Protein AF-M3FMT0-F1 (afdb_monomer_lite)

Secondary structure (DSSP, 8-state):
-EEEEE----TTS---EEEEEEEEEEEEEEEE-TTS-EEEEEEETTS-EEEEETT-TT-------

pLDDT: mean 71.09, std 17.94, range [33.16, 93.69]

Foldseek 3Di:
DWDWDWDPDDPPDDTDTHTPPFDFDDDWDWDADPVRWIKIWTQHPVRDIDIDTPPDPPDDDDPDD

Radius of gyration: 13.22 Å; chains: 1; bounding box: 39×22×31 Å

Structure (mmCIF, N/CA/C/O backbone):
data_AF-M3FMT0-F1
#
_entry.id   AF-M3FMT0-F1
#
loop_
_atom_site.group_PDB
_atom_site.id
_atom_site.type_symbol
_atom_site.label_atom_id
_atom_site.label_alt_id
_atom_site.label_comp_id
_atom_site.label_asym_id
_atom_site.label_entity_id
_atom_site.label_seq_id
_atom_site.pdbx_PDB_ins_code
_atom_site.Cartn_x
_atom_site.Cartn_y
_atom_site.Cartn_z
_atom_site.occupancy
_atom_site.B_iso_or_equiv
_atom_site.auth_seq_id
_atom_site.auth_comp_id
_atom_site.auth_asym_id
_atom_site.auth_atom_id
_atom_site.pdbx_PDB_model_num
ATOM 1 N N . MET A 1 1 ? -0.028 -1.218 12.517 1.00 57.56 1 MET A N 1
ATOM 2 C CA . MET A 1 1 ? 1.391 -1.424 12.140 1.00 57.56 1 MET A CA 1
ATOM 3 C C . MET A 1 1 ? 1.894 -0.158 11.453 1.00 57.56 1 MET A C 1
ATOM 5 O O . MET A 1 1 ? 1.056 0.533 10.887 1.00 57.56 1 MET A O 1
ATOM 9 N N . LEU A 1 2 ? 3.188 0.173 11.548 1.00 59.75 2 LEU A N 1
ATOM 10 C CA . LEU A 1 2 ? 3.787 1.350 10.896 1.00 59.75 2 LEU A CA 1
ATOM 11 C C . LEU A 1 2 ? 4.405 0.933 9.553 1.00 59.75 2 LEU A C 1
ATOM 13 O O . LEU A 1 2 ? 5.129 -0.062 9.517 1.00 59.75 2 LEU A O 1
ATOM 17 N N . LEU A 1 3 ? 4.127 1.667 8.471 1.00 57.84 3 LEU A N 1
ATOM 18 C CA . LEU A 1 3 ? 4.854 1.504 7.209 1.00 57.84 3 LEU A CA 1
ATOM 19 C C . LEU A 1 3 ? 6.108 2.385 7.199 1.00 57.84 3 LEU A C 1
ATOM 21 O O . LEU A 1 3 ? 6.117 3.483 7.753 1.00 57.84 3 LEU A O 1
ATOM 25 N N . ALA A 1 4 ? 7.156 1.911 6.531 1.00 59.25 4 ALA A N 1
ATOM 26 C CA . ALA A 1 4 ? 8.354 2.689 6.250 1.00 59.25 4 ALA A CA 1
ATOM 27 C C . ALA A 1 4 ? 8.768 2.497 4.787 1.00 59.25 4 ALA A C 1
ATOM 29 O O . ALA A 1 4 ? 8.629 1.402 4.237 1.00 59.25 4 ALA A O 1
ATOM 30 N N . ALA A 1 5 ? 9.261 3.564 4.163 1.00 60.41 5 ALA A N 1
ATOM 31 C CA . ALA A 1 5 ? 9.827 3.533 2.822 1.00 60.41 5 ALA A CA 1
ATOM 32 C C . ALA A 1 5 ? 11.357 3.548 2.911 1.00 60.41 5 ALA A C 1
ATOM 34 O O . ALA A 1 5 ? 11.927 4.282 3.716 1.00 60.41 5 ALA A O 1
ATOM 35 N N . CYS A 1 6 ? 12.011 2.741 2.079 1.00 54.62 6 CYS A N 1
ATOM 36 C CA . CYS A 1 6 ? 13.459 2.740 1.921 1.00 54.62 6 CYS A CA 1
ATOM 37 C C . CYS A 1 6 ? 13.807 3.440 0.604 1.00 54.62 6 CYS A C 1
ATOM 39 O O . CYS A 1 6 ? 13.422 2.963 -0.466 1.00 54.62 6 CYS A O 1
ATOM 41 N N . GLY A 1 7 ? 14.545 4.547 0.676 1.00 55.22 7 GLY A N 1
ATOM 42 C CA . GLY A 1 7 ? 15.208 5.134 -0.487 1.00 55.22 7 GLY A CA 1
ATOM 43 C C . GLY A 1 7 ? 16.548 4.440 -0.729 1.00 55.22 7 GLY A C 1
ATOM 44 O O . GLY A 1 7 ? 17.272 4.151 0.219 1.00 55.22 7 GLY A O 1
ATOM 45 N N . THR A 1 8 ? 16.892 4.141 -1.981 1.00 54.97 8 THR A N 1
ATOM 46 C CA . THR A 1 8 ? 18.242 3.675 -2.335 1.00 54.97 8 THR A CA 1
ATOM 47 C C . THR A 1 8 ? 19.077 4.876 -2.769 1.00 54.97 8 THR A C 1
ATOM 49 O O . THR A 1 8 ? 19.277 5.106 -3.962 1.00 54.97 8 THR A O 1
ATOM 52 N N . GLU A 1 9 ? 19.522 5.692 -1.821 1.00 54.25 9 GLU A N 1
ATOM 53 C CA . GLU A 1 9 ? 20.468 6.766 -2.117 1.00 54.25 9 GLU A CA 1
ATOM 54 C C . GLU A 1 9 ? 21.891 6.237 -1.927 1.00 54.25 9 GLU A C 1
ATOM 56 O O . GLU A 1 9 ? 22.344 6.132 -0.800 1.00 54.25 9 GLU A O 1
ATOM 61 N N . ASN A 1 10 ? 22.581 5.932 -3.036 1.00 48.34 10 ASN A N 1
ATOM 62 C CA . ASN A 1 10 ? 24.043 5.795 -3.144 1.00 48.34 10 ASN A CA 1
ATOM 63 C C . ASN A 1 10 ? 24.714 4.766 -2.194 1.00 48.34 10 ASN A C 1
ATOM 65 O O . ASN A 1 10 ? 24.704 4.925 -0.981 1.00 48.34 10 ASN A O 1
ATOM 69 N N . ASP A 1 11 ? 25.418 3.768 -2.746 1.00 53.00 11 ASP A N 1
ATOM 70 C CA . ASP A 1 11 ? 26.026 2.586 -2.080 1.00 53.00 11 ASP A CA 1
ATOM 71 C C . ASP A 1 11 ? 27.061 2.845 -0.944 1.00 53.00 11 ASP A C 1
ATOM 73 O O . ASP A 1 11 ? 27.868 1.978 -0.599 1.00 53.00 11 ASP A O 1
ATOM 77 N N . ARG A 1 12 ? 27.096 4.040 -0.347 1.00 52.59 12 ARG A N 1
ATOM 78 C CA . ARG A 1 12 ? 27.960 4.419 0.780 1.00 52.59 12 ARG A CA 1
ATOM 79 C C . ARG A 1 12 ? 27.236 5.118 1.936 1.00 52.59 12 ARG A C 1
ATOM 81 O O . ARG A 1 12 ? 27.881 5.339 2.960 1.00 52.59 12 ARG A O 1
ATOM 88 N N . ALA A 1 13 ? 25.951 5.448 1.810 1.00 54.59 13 ALA A N 1
ATOM 89 C CA . ALA A 1 13 ? 25.132 5.937 2.917 1.00 54.59 13 ALA A CA 1
ATOM 90 C C . ALA A 1 13 ? 24.167 4.820 3.333 1.00 54.59 13 ALA A C 1
ATOM 92 O O . ALA A 1 13 ? 23.583 4.150 2.489 1.00 54.59 13 ALA A O 1
ATOM 93 N N . GLY A 1 14 ? 24.084 4.533 4.631 1.00 52.12 14 GLY A N 1
ATOM 94 C CA . GLY A 1 14 ? 23.262 3.442 5.151 1.00 52.12 14 GLY A CA 1
ATOM 95 C C . GLY A 1 14 ? 21.802 3.531 4.697 1.00 52.12 14 GLY A C 1
ATOM 96 O O . GLY A 1 14 ? 21.284 4.607 4.429 1.00 52.12 14 GLY A O 1
ATOM 97 N N . MET A 1 15 ? 21.145 2.376 4.632 1.00 50.50 15 MET A N 1
ATOM 98 C CA . MET A 1 15 ? 19.721 2.247 4.330 1.00 50.50 15 MET A CA 1
ATOM 99 C C . MET A 1 15 ? 18.877 3.041 5.342 1.00 50.50 15 MET A C 1
ATOM 101 O O . MET A 1 15 ? 18.666 2.581 6.466 1.00 50.50 15 MET A O 1
ATOM 105 N N . GLU A 1 16 ? 18.398 4.224 4.953 1.00 56.94 16 GLU A N 1
ATOM 106 C CA . GLU A 1 16 ? 17.501 5.034 5.776 1.00 56.94 16 GLU A CA 1
ATOM 107 C C . GLU A 1 16 ? 16.042 4.641 5.524 1.00 56.94 16 GLU A C 1
ATOM 109 O O . GLU A 1 16 ? 15.494 4.773 4.427 1.00 56.94 16 GLU A O 1
ATOM 114 N N . TRP A 1 17 ? 15.408 4.125 6.576 1.00 60.44 17 TRP A N 1
ATOM 115 C CA . TRP A 1 17 ? 13.975 3.865 6.611 1.00 60.44 17 TRP A CA 1
ATOM 116 C C . TRP A 1 17 ? 13.254 5.132 7.062 1.00 60.44 17 TRP A C 1
ATOM 118 O O . TRP A 1 17 ? 13.347 5.519 8.227 1.00 60.44 17 TRP A O 1
ATOM 128 N N . ALA A 1 18 ? 12.498 5.759 6.164 1.00 60.38 18 ALA A N 1
ATOM 129 C CA . ALA A 1 18 ? 11.626 6.871 6.515 1.00 60.38 18 ALA A CA 1
ATOM 130 C C . ALA A 1 18 ? 10.267 6.316 6.979 1.00 60.38 18 ALA A C 1
ATOM 132 O O . ALA A 1 18 ? 9.588 5.651 6.185 1.00 60.38 18 ALA A O 1
ATOM 133 N N . PRO A 1 19 ? 9.839 6.547 8.237 1.00 61.50 19 PRO A N 1
ATOM 134 C CA . PRO A 1 19 ? 8.494 6.180 8.659 1.00 61.50 19 PRO A CA 1
ATOM 135 C C . PRO A 1 19 ? 7.484 6.954 7.809 1.00 61.50 19 PRO A C 1
ATOM 137 O O . PRO A 1 19 ? 7.605 8.164 7.644 1.00 61.50 19 PRO A O 1
ATOM 140 N N . THR A 1 20 ? 6.461 6.279 7.284 1.00 62.69 20 THR A N 1
ATOM 141 C CA . THR A 1 20 ? 5.438 6.951 6.468 1.00 62.69 20 THR A CA 1
ATOM 142 C C . THR A 1 20 ? 4.419 7.716 7.316 1.00 62.69 20 THR A C 1
ATOM 144 O O . THR A 1 20 ? 3.506 8.299 6.751 1.00 62.69 20 THR A O 1
ATOM 147 N N . GLY A 1 21 ? 4.522 7.663 8.653 1.00 61.22 21 GLY A N 1
ATOM 148 C CA . GLY A 1 21 ? 3.588 8.290 9.602 1.00 61.22 21 GLY A CA 1
ATOM 149 C C . GLY A 1 21 ? 2.258 7.549 9.794 1.00 61.22 21 GLY A C 1
ATOM 150 O O . GLY A 1 21 ? 1.471 7.910 10.661 1.00 61.22 21 GLY A O 1
ATOM 151 N N . GLU A 1 22 ? 2.016 6.474 9.043 1.00 64.06 22 GLU A N 1
ATOM 152 C CA . GLU A 1 22 ? 0.665 5.943 8.841 1.00 64.06 22 GLU A CA 1
ATOM 153 C C . GLU A 1 22 ? 0.431 4.586 9.494 1.00 64.06 22 GLU A C 1
ATOM 155 O O . GLU A 1 22 ? 1.274 3.681 9.447 1.00 64.06 22 GLU A O 1
ATOM 160 N N . ARG A 1 23 ? -0.765 4.432 10.072 1.00 67.62 23 ARG A N 1
ATOM 161 C CA . ARG A 1 23 ? -1.221 3.179 10.677 1.00 67.62 23 ARG A CA 1
ATOM 162 C C . ARG A 1 23 ? -2.109 2.419 9.704 1.00 67.62 23 ARG A C 1
ATOM 164 O O . ARG A 1 23 ? -3.221 2.844 9.405 1.00 67.62 23 ARG A O 1
ATOM 171 N N . CYS A 1 24 ? -1.649 1.243 9.293 1.00 79.88 24 CYS A N 1
ATOM 172 C CA . CYS A 1 24 ? -2.471 0.292 8.555 1.00 79.88 24 CYS A CA 1
ATOM 173 C C . CYS A 1 24 ? -2.933 -0.8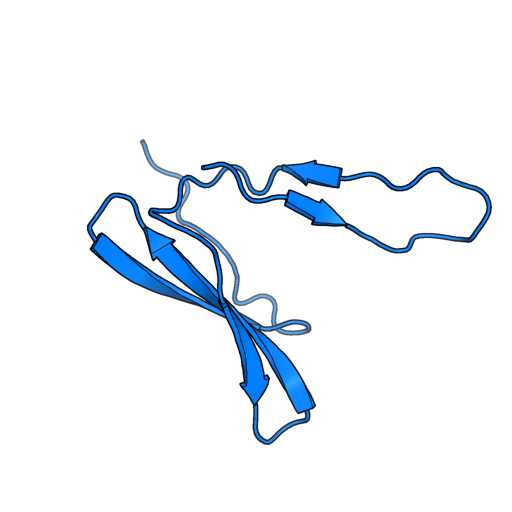73 9.437 1.00 79.88 24 CYS A C 1
ATOM 175 O O . CYS A 1 24 ? -2.273 -1.261 10.420 1.00 79.88 24 CYS A O 1
ATOM 177 N N . LEU A 1 25 ? -4.066 -1.442 9.038 1.00 86.81 25 LEU A N 1
ATOM 178 C CA . LEU A 1 25 ? -4.550 -2.738 9.479 1.00 86.81 25 LEU A CA 1
ATOM 179 C C . LEU A 1 25 ? -3.936 -3.821 8.587 1.00 86.81 25 LEU A C 1
ATOM 181 O O . LEU A 1 25 ? -4.108 -3.812 7.370 1.00 86.81 25 LEU A O 1
ATOM 185 N N . GLY A 1 26 ? -3.225 -4.763 9.206 1.00 84.81 26 GLY A N 1
ATOM 186 C CA . GLY A 1 26 ? -2.599 -5.881 8.498 1.00 84.81 26 GLY A CA 1
ATOM 187 C C . GLY A 1 26 ? -1.424 -5.482 7.601 1.00 84.81 26 GLY A C 1
ATOM 188 O O . GLY A 1 26 ? -0.944 -4.348 7.639 1.00 84.81 26 GLY A O 1
ATOM 189 N N . ALA A 1 27 ? -0.930 -6.455 6.833 1.00 85.88 27 ALA A N 1
ATOM 190 C CA . ALA A 1 27 ? 0.209 -6.274 5.940 1.00 85.88 27 ALA A CA 1
ATOM 191 C C . ALA A 1 27 ? -0.175 -5.479 4.677 1.00 85.88 27 ALA A C 1
ATOM 193 O O . ALA A 1 27 ? -1.241 -5.731 4.111 1.00 85.88 27 ALA A O 1
ATOM 194 N N . PRO A 1 28 ? 0.680 -4.554 4.203 1.00 88.38 28 PRO A N 1
ATOM 195 C CA . PRO A 1 28 ? 0.491 -3.926 2.902 1.00 88.38 28 PRO A CA 1
ATOM 196 C C . PRO A 1 28 ? 0.627 -4.939 1.761 1.00 88.38 28 PRO A C 1
ATOM 198 O O . PRO A 1 28 ? 1.333 -5.942 1.881 1.00 88.38 28 PRO A O 1
ATOM 201 N N . ALA A 1 29 ? 0.005 -4.626 0.625 1.00 91.50 29 ALA A N 1
ATOM 202 C CA . ALA A 1 29 ? 0.150 -5.379 -0.616 1.00 91.50 29 ALA A CA 1
ATOM 203 C C . ALA A 1 29 ? 0.850 -4.537 -1.690 1.00 91.50 29 ALA A C 1
ATOM 205 O O . ALA A 1 29 ? 0.618 -3.330 -1.797 1.00 91.50 29 ALA A O 1
ATOM 206 N N . LEU A 1 30 ? 1.678 -5.192 -2.508 1.00 91.88 30 LEU A N 1
ATOM 207 C CA . LEU A 1 30 ? 2.337 -4.590 -3.664 1.00 91.88 30 LEU A CA 1
ATOM 208 C C . LEU A 1 30 ? 1.860 -5.253 -4.955 1.00 91.88 30 LEU A C 1
ATOM 210 O O . LEU A 1 30 ? 1.725 -6.473 -5.029 1.00 91.88 30 LEU A O 1
ATOM 214 N N . ALA A 1 31 ? 1.650 -4.437 -5.982 1.00 93.12 31 ALA A N 1
ATOM 215 C CA . ALA A 1 31 ? 1.327 -4.885 -7.330 1.00 93.12 31 ALA A CA 1
ATOM 216 C C . ALA A 1 31 ? 2.031 -4.008 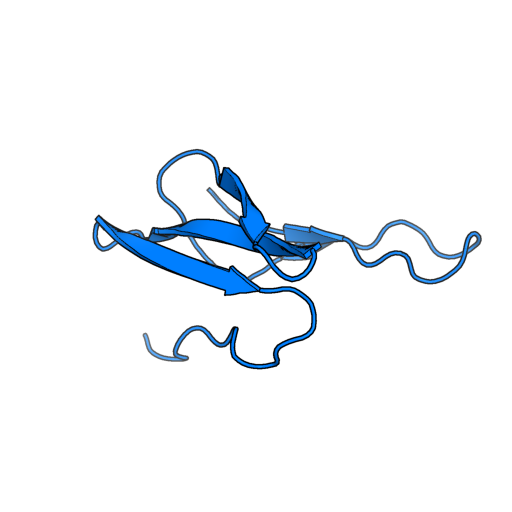-8.372 1.00 93.12 31 ALA A C 1
ATOM 218 O O . ALA A 1 31 ? 2.602 -2.966 -8.044 1.00 93.12 31 ALA A O 1
ATOM 219 N N . ARG A 1 32 ? 1.972 -4.420 -9.641 1.00 93.69 32 ARG A N 1
ATOM 220 C CA . ARG A 1 32 ? 2.435 -3.615 -10.775 1.00 93.69 32 ARG A CA 1
ATOM 221 C C . ARG A 1 32 ? 1.250 -3.269 -11.671 1.00 93.69 32 ARG A C 1
ATOM 223 O O . ARG A 1 32 ? 0.494 -4.166 -12.035 1.00 93.69 32 ARG A O 1
ATOM 230 N N . ASP A 1 33 ? 1.079 -1.990 -11.999 1.00 90.25 33 ASP A N 1
ATOM 231 C CA . ASP A 1 33 ? 0.028 -1.557 -12.925 1.00 90.25 33 ASP A CA 1
ATOM 232 C C . ASP A 1 33 ? 0.395 -1.861 -14.392 1.00 90.25 33 ASP A C 1
ATOM 234 O O . ASP A 1 33 ? 1.505 -2.304 -14.706 1.00 90.25 33 ASP A O 1
ATOM 238 N N . ALA A 1 34 ? -0.543 -1.615 -15.312 1.00 92.25 34 ALA A N 1
ATOM 239 C CA . ALA A 1 34 ? -0.342 -1.844 -16.746 1.00 92.25 34 ALA A CA 1
ATOM 240 C C . ALA A 1 34 ? 0.790 -0.991 -17.356 1.00 92.25 34 ALA A C 1
ATOM 242 O O . ALA A 1 34 ? 1.300 -1.323 -18.423 1.00 92.25 34 ALA A O 1
ATOM 243 N N . HIS A 1 35 ? 1.206 0.080 -16.676 1.00 89.12 35 HIS A N 1
ATOM 244 C CA . HIS A 1 35 ? 2.304 0.957 -17.081 1.00 89.12 35 HIS A CA 1
ATOM 245 C C . HIS A 1 35 ? 3.640 0.574 -16.432 1.00 89.12 35 HIS A C 1
ATOM 247 O O . HIS A 1 35 ? 4.634 1.272 -16.612 1.00 89.12 35 HIS A O 1
ATOM 253 N N . GLY A 1 36 ? 3.686 -0.525 -15.675 1.00 88.38 36 GLY A N 1
ATOM 254 C CA . GLY A 1 36 ? 4.904 -0.986 -15.021 1.00 88.38 36 GLY A CA 1
ATOM 255 C C . GLY A 1 36 ? 5.209 -0.296 -13.690 1.00 88.38 36 GLY A C 1
ATOM 256 O O . GLY A 1 36 ? 6.256 -0.574 -13.109 1.00 88.38 36 GLY A O 1
ATOM 257 N N . ARG A 1 37 ? 4.324 0.564 -13.173 1.00 88.31 37 ARG A N 1
ATOM 258 C CA . ARG A 1 37 ? 4.550 1.270 -11.903 1.00 88.31 37 ARG A CA 1
ATOM 259 C C . ARG A 1 37 ? 4.188 0.386 -10.720 1.00 88.31 37 ARG A C 1
ATOM 261 O O . ARG A 1 37 ? 3.210 -0.362 -10.767 1.00 88.31 37 ARG A O 1
ATOM 268 N N . VAL A 1 38 ? 4.960 0.506 -9.643 1.00 88.56 38 VAL A N 1
ATOM 269 C CA . VAL A 1 38 ? 4.650 -0.144 -8.366 1.00 88.56 38 VAL A CA 1
ATOM 270 C C . VAL A 1 38 ? 3.460 0.559 -7.724 1.00 88.56 38 VAL A C 1
ATOM 272 O O . VAL A 1 38 ? 3.464 1.782 -7.579 1.00 88.56 38 VAL A O 1
ATOM 275 N N . VAL A 1 39 ? 2.464 -0.232 -7.333 1.00 90.69 39 VAL A N 1
ATOM 276 C CA . VAL A 1 39 ? 1.290 0.198 -6.577 1.00 90.69 39 VAL A CA 1
ATOM 277 C C . VAL A 1 39 ? 1.387 -0.367 -5.166 1.00 90.69 39 VAL A C 1
ATOM 279 O O . VAL A 1 39 ? 1.560 -1.575 -5.003 1.00 90.69 39 VAL A O 1
ATOM 282 N N . LEU A 1 40 ? 1.239 0.492 -4.161 1.00 89.25 40 LEU A N 1
ATOM 283 C CA . LEU A 1 40 ? 1.099 0.109 -2.757 1.00 89.25 40 LEU A CA 1
ATOM 284 C C . LEU A 1 40 ? -0.371 0.197 -2.354 1.00 89.25 40 LEU A C 1
ATOM 286 O O . LEU A 1 40 ? -0.981 1.248 -2.530 1.00 89.25 40 LEU A O 1
ATOM 290 N N . GLY A 1 41 ? -0.920 -0.883 -1.801 1.00 91.25 41 GLY A N 1
ATOM 291 C CA . GLY A 1 41 ? -2.257 -0.927 -1.209 1.00 91.25 41 GLY A CA 1
ATOM 292 C C . GLY A 1 41 ? -2.199 -1.157 0.300 1.00 91.25 41 GLY A C 1
ATOM 293 O O . GLY A 1 41 ? -1.472 -2.037 0.766 1.00 91.25 41 GLY A O 1
ATOM 294 N N . VAL A 1 42 ? -2.980 -0.384 1.057 1.00 91.12 42 VAL A N 1
ATOM 295 C CA . VAL A 1 42 ? -3.116 -0.508 2.517 1.00 91.12 42 VAL A CA 1
ATOM 296 C C . VAL A 1 42 ? -4.577 -0.405 2.943 1.00 91.12 42 VAL A C 1
ATOM 298 O O . VAL A 1 42 ? -5.354 0.320 2.322 1.00 91.12 42 VAL A O 1
ATOM 301 N N . ILE A 1 43 ? -4.939 -1.088 4.030 1.00 90.00 43 ILE A N 1
ATOM 302 C CA . ILE A 1 43 ? -6.199 -0.844 4.739 1.00 90.00 43 ILE A CA 1
ATOM 303 C C . ILE A 1 43 ? -5.917 0.128 5.885 1.00 90.00 43 ILE A C 1
ATOM 305 O O . ILE A 1 43 ? -5.093 -0.169 6.752 1.00 90.00 43 ILE A O 1
ATOM 309 N N . GLY A 1 44 ? -6.558 1.295 5.871 1.00 88.00 44 GLY A N 1
ATOM 310 C CA . GLY A 1 44 ? -6.449 2.299 6.927 1.00 88.00 44 GLY A CA 1
ATOM 311 C C . GLY A 1 44 ? -7.119 1.854 8.229 1.00 88.00 44 GLY A C 1
ATOM 312 O O . GLY A 1 44 ? -7.892 0.896 8.258 1.00 88.00 44 GLY A O 1
ATOM 313 N N . ALA A 1 45 ? -6.844 2.566 9.323 1.00 86.50 45 ALA A N 1
ATOM 314 C CA . ALA A 1 45 ? -7.511 2.333 10.610 1.00 86.50 45 ALA A CA 1
ATOM 315 C C . ALA A 1 45 ? -9.039 2.555 10.554 1.00 86.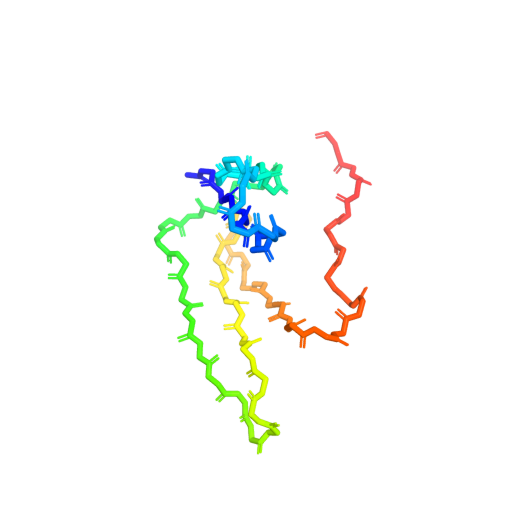50 45 ALA A C 1
ATOM 317 O O . ALA A 1 45 ? -9.770 2.014 11.377 1.00 86.50 45 ALA A O 1
ATOM 318 N N . ASP A 1 46 ? -9.507 3.310 9.560 1.00 87.44 46 ASP A N 1
ATOM 319 C CA . ASP A 1 46 ? -10.913 3.543 9.214 1.00 87.44 46 ASP A CA 1
ATOM 320 C C . ASP A 1 46 ? -11.533 2.413 8.364 1.00 87.44 46 ASP A C 1
ATOM 322 O O . ASP A 1 46 ? -12.650 2.550 7.869 1.00 87.44 46 ASP A O 1
ATOM 326 N N . CYS A 1 47 ? -10.817 1.299 8.178 1.00 90.06 47 CYS A N 1
ATOM 327 C CA . CYS A 1 47 ? -11.203 0.171 7.327 1.00 90.06 47 CYS A CA 1
ATOM 328 C C . CYS A 1 47 ? -11.359 0.530 5.837 1.00 90.06 47 CYS A C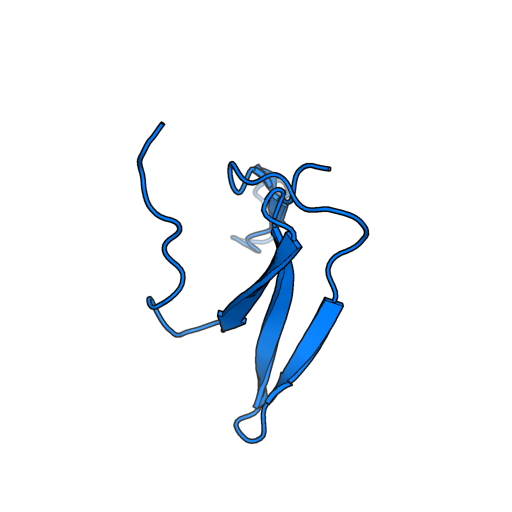 1
ATOM 330 O O . CYS A 1 47 ? -11.998 -0.213 5.088 1.00 90.06 47 CYS A O 1
ATOM 332 N N . THR A 1 48 ? -10.753 1.631 5.379 1.00 90.88 48 THR A N 1
ATOM 333 C CA . THR A 1 48 ? -10.775 2.030 3.964 1.00 90.88 48 THR A CA 1
ATOM 334 C C . THR A 1 48 ? -9.548 1.522 3.209 1.00 90.88 48 THR A C 1
ATOM 336 O O . THR A 1 48 ? -8.439 1.484 3.744 1.00 90.88 48 THR A O 1
ATOM 339 N N . LEU A 1 49 ? -9.730 1.140 1.940 1.00 90.44 49 LEU A N 1
ATOM 340 C CA . LEU A 1 49 ? -8.619 0.826 1.041 1.00 90.44 49 LEU A CA 1
ATOM 341 C C . LEU A 1 49 ? -8.015 2.122 0.498 1.00 90.44 49 LEU A C 1
ATOM 343 O O . LEU A 1 49 ? -8.712 2.921 -0.127 1.00 90.44 49 LEU A O 1
ATOM 347 N N . ARG A 1 50 ? -6.703 2.291 0.671 1.00 88.12 50 ARG A N 1
ATOM 348 C CA . ARG A 1 50 ? -5.940 3.414 0.116 1.00 88.12 50 ARG A CA 1
ATOM 349 C C . ARG A 1 50 ? -4.808 2.898 -0.763 1.00 88.12 50 ARG A C 1
ATOM 351 O O . ARG A 1 50 ? -4.189 1.881 -0.446 1.00 88.12 50 ARG A O 1
ATOM 358 N N . THR A 1 51 ? -4.535 3.599 -1.865 1.00 89.06 51 THR A N 1
ATOM 359 C CA . THR A 1 51 ? -3.506 3.196 -2.835 1.00 89.06 51 THR A CA 1
ATOM 360 C C . THR A 1 51 ? -2.551 4.325 -3.190 1.00 89.06 51 THR A C 1
ATOM 362 O O . THR A 1 51 ? -2.981 5.465 -3.341 1.00 89.06 51 THR A O 1
ATOM 365 N N . SER A 1 52 ? -1.288 3.975 -3.416 1.00 86.31 52 SER A N 1
ATOM 366 C CA . SER A 1 52 ? -0.209 4.860 -3.864 1.00 86.31 52 SER A CA 1
ATOM 367 C C . SER A 1 52 ? 0.507 4.296 -5.076 1.00 86.31 52 SER A C 1
ATOM 369 O O . SER A 1 52 ? 0.527 3.076 -5.249 1.00 86.31 52 SER A O 1
ATOM 371 N N . ARG A 1 53 ? 1.144 5.150 -5.879 1.00 86.19 53 ARG A N 1
ATOM 372 C CA . ARG A 1 53 ? 1.934 4.746 -7.045 1.00 86.19 53 ARG A CA 1
ATOM 373 C C . ARG A 1 53 ? 3.296 5.428 -7.052 1.00 86.19 53 ARG A C 1
ATOM 375 O O . ARG A 1 53 ? 3.406 6.630 -6.835 1.00 86.19 53 ARG A O 1
ATOM 382 N N . LEU A 1 54 ? 4.340 4.662 -7.358 1.00 79.88 54 LEU A N 1
ATOM 383 C CA . LEU A 1 54 ? 5.683 5.216 -7.517 1.00 79.88 54 LEU A CA 1
ATOM 384 C C . LEU A 1 54 ? 5.759 6.097 -8.777 1.00 79.88 54 LEU A C 1
ATOM 386 O O . LEU A 1 54 ? 5.342 5.680 -9.860 1.00 79.88 54 LEU A O 1
ATOM 390 N N . GLY A 1 55 ? 6.322 7.299 -8.635 1.00 72.75 55 GLY A N 1
ATOM 391 C CA . GLY A 1 55 ? 6.502 8.258 -9.7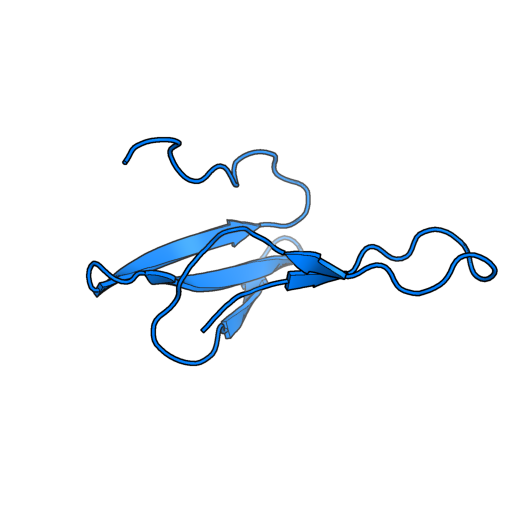31 1.00 72.75 55 GLY A CA 1
ATOM 392 C C . GLY A 1 55 ? 5.305 9.179 -9.982 1.00 72.75 55 GLY A C 1
ATOM 393 O O . GLY A 1 55 ? 5.389 10.056 -10.839 1.00 72.75 55 GLY A O 1
ATOM 394 N N . THR A 1 56 ? 4.211 9.027 -9.234 1.00 61.22 56 THR A N 1
ATOM 395 C CA . THR A 1 56 ? 3.138 10.022 -9.180 1.00 61.22 56 THR A CA 1
ATOM 396 C C . THR A 1 56 ? 3.152 10.711 -7.809 1.00 61.22 56 THR A C 1
ATOM 398 O O . THR A 1 56 ? 3.252 10.038 -6.786 1.00 61.22 56 THR A O 1
ATOM 401 N N . PRO A 1 57 ? 3.077 12.056 -7.745 1.00 55.94 57 PRO A N 1
ATOM 402 C CA . PRO A 1 57 ? 3.081 12.801 -6.479 1.00 55.94 57 PRO A CA 1
ATOM 403 C C . PRO A 1 57 ? 1.720 12.752 -5.760 1.00 55.94 57 PRO A C 1
ATOM 405 O O . PRO A 1 57 ? 1.447 13.555 -4.873 1.00 55.94 57 PRO A O 1
ATOM 408 N N . ASP A 1 58 ? 0.835 11.850 -6.183 1.00 59.81 58 ASP A N 1
ATOM 409 C CA . ASP A 1 58 ? -0.544 11.717 -5.718 1.00 59.81 58 ASP A CA 1
ATOM 410 C C . ASP A 1 58 ? -0.650 10.998 -4.370 1.00 59.81 58 ASP A C 1
ATOM 412 O O . ASP A 1 58 ? -1.724 10.970 -3.769 1.00 59.81 58 ASP A O 1
ATOM 416 N N . PHE A 1 59 ? 0.461 10.470 -3.855 1.00 54.38 59 PHE A N 1
ATOM 417 C CA . PHE A 1 59 ? 0.520 10.004 -2.484 1.00 54.38 59 PHE A CA 1
ATOM 418 C C . PHE A 1 59 ? 0.697 11.160 -1.511 1.00 54.38 59 PHE A C 1
ATOM 420 O O . PHE A 1 59 ? 1.808 11.595 -1.206 1.00 54.38 59 PHE A O 1
ATOM 427 N N . ARG A 1 60 ? -0.431 11.637 -1.000 1.00 52.53 60 ARG A N 1
ATOM 428 C CA . ARG A 1 60 ? -0.504 12.474 0.192 1.00 52.53 60 ARG A CA 1
ATOM 429 C C . ARG A 1 60 ? -1.594 11.900 1.077 1.00 52.53 60 ARG A C 1
ATOM 431 O O . ARG A 1 60 ? -2.721 11.732 0.615 1.00 52.53 60 ARG A O 1
ATOM 438 N N . PHE A 1 61 ? -1.271 11.584 2.323 1.00 48.06 61 PHE A N 1
ATOM 439 C CA . PHE A 1 61 ? -2.309 11.371 3.320 1.00 48.06 61 PHE A CA 1
ATOM 440 C C . PHE A 1 61 ? -2.603 12.698 4.006 1.00 48.06 61 PHE A C 1
ATOM 442 O O . PHE A 1 61 ? -1.692 13.487 4.242 1.00 48.06 61 PHE A O 1
ATOM 449 N N . ALA A 1 62 ? -3.893 12.962 4.206 1.00 40.34 62 ALA A N 1
ATOM 450 C CA . ALA A 1 62 ? -4.394 14.179 4.817 1.00 40.34 62 ALA A CA 1
ATOM 451 C C . ALA A 1 62 ? -3.720 14.403 6.176 1.00 40.34 62 ALA A C 1
ATOM 453 O O . ALA A 1 62 ? -3.819 13.560 7.066 1.00 40.34 62 ALA A O 1
ATOM 454 N N . GLU A 1 63 ? -3.046 15.541 6.314 1.00 37.50 63 GLU A N 1
ATOM 455 C CA . GLU A 1 63 ? -2.747 16.122 7.616 1.00 37.50 63 GLU A CA 1
ATOM 456 C C . GLU A 1 63 ? -4.099 16.514 8.215 1.00 37.50 63 GLU A C 1
ATOM 458 O O . GLU A 1 63 ? -4.714 17.426 7.684 1.00 37.50 63 GLU A O 1
ATOM 463 N N . ASP A 1 64 ? -4.619 15.752 9.184 1.00 33.16 64 ASP A N 1
ATOM 464 C CA . ASP A 1 64 ? -5.568 16.215 10.213 1.00 33.16 64 ASP A CA 1
ATOM 465 C C . ASP A 1 64 ? -6.018 15.046 11.114 1.00 33.16 64 ASP A C 1
ATOM 467 O O . ASP A 1 64 ? -6.878 14.242 10.738 1.00 33.16 64 ASP A O 1
ATOM 471 N N . ALA A 1 65 ? -5.398 14.956 12.300 1.00 37.41 65 ALA A N 1
ATOM 472 C CA . ALA A 1 65 ? -6.020 14.974 13.641 1.00 37.41 65 ALA A CA 1
ATOM 473 C C . ALA A 1 65 ? -5.086 14.372 14.708 1.00 37.41 65 ALA A C 1
ATOM 475 O O .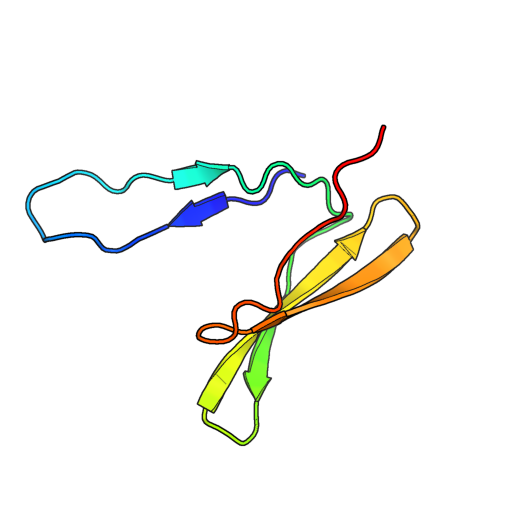 ALA A 1 65 ? -4.804 13.151 14.656 1.00 37.41 65 ALA A O 1
#

Organism: NCBI:txid1054862

Sequence (65 aa):
MLLAACGTENDRAGMEWAPTGERCLGAPALARDAHGRVVLGVIGADCTLRTSRLGTPDFRFAEDA